Protein AF-A0A9D7YE24-F1 (afdb_monomer)

Secondary structure (DSSP, 8-state):
-HHHHHHHHHHTTSS-HHHHHHHHHHHH--SS-HHHHHHHH-HHHHHHHHHHHHHHH--GGG--SS-S--

Mean predicted aligned error: 3.87 Å

Sequence (70 aa):
MLVNEAAFAVMEGLATPEDIDKAMQLGVNYPKGLLAWADEIGIWRCDLILDGLRREYEQERYRPCVPSSR

Nearest PDB structures (foldseek):
  3mog-assembly1_C  TM=9.892E-01  e=9.575E-05  Escherichia coli K-12
  6acq-assembly1_F  TM=9.952E-01  e=2.564E-04  Clostridium acetobutylicum ATCC 824
  4kug-assembly2_C  TM=9.946E-01  e=4.337E-04  Clostridium butyricum E4 str. BoNT E BL5262
  3ctv-assembly1_A-2  TM=9.196E-01  e=6.867E-04  Archaeoglobus fulgidus DSM 4304
  2hdh-assembly1_B  TM=8.494E-01  e=3.788E-03  Homo sapiens

Solvent-accessible surface area (backbone atoms only — not comparable to full-atom values): 4023 Å² total; per-residue (Å²): 102,70,50,40,52,54,49,40,38,37,74,74,64,76,43,54,71,68,54,50,21,48,45,38,28,73,74,70,65,36,97,56,26,49,61,64,46,36,64,74,73,32,57,62,54,55,40,52,50,25,48,50,48,20,68,75,68,73,38,76,88,32,60,56,68,67,75,77,85,120

Radius of gyration: 12.31 Å; Cα contacts (8 Å, |Δi|>4): 65; chains: 1; bounding box: 30×25×29 Å

Structure (mmCIF, N/CA/C/O backbone):
data_AF-A0A9D7YE24-F1
#
_entry.id   AF-A0A9D7YE24-F1
#
loop_
_atom_site.group_PDB
_atom_site.id
_atom_site.type_symbol
_atom_site.label_atom_id
_atom_site.label_alt_id
_atom_site.label_comp_id
_atom_site.label_asym_id
_atom_site.label_entity_id
_atom_site.label_seq_id
_atom_site.pdbx_PDB_ins_code
_atom_site.Cartn_x
_atom_site.Cartn_y
_atom_site.Cartn_z
_atom_site.occupancy
_atom_site.B_iso_or_equiv
_atom_site.auth_seq_id
_atom_site.auth_comp_id
_atom_site.auth_asym_id
_atom_site.auth_atom_id
_atom_site.pdbx_PDB_model_num
ATOM 1 N N . MET A 1 1 ? 3.075 3.287 -6.156 1.00 85.12 1 MET A N 1
ATOM 2 C CA . MET A 1 1 ? 3.532 4.420 -5.321 1.00 85.12 1 MET A CA 1
ATOM 3 C C . MET A 1 1 ? 2.667 4.572 -4.075 1.00 85.12 1 MET A C 1
ATOM 5 O O . MET A 1 1 ? 3.187 4.319 -3.011 1.00 85.12 1 MET A O 1
ATOM 9 N N . LEU A 1 2 ? 1.362 4.863 -4.164 1.00 90.56 2 LEU A N 1
ATOM 10 C CA . LEU A 1 2 ? 0.520 5.065 -2.964 1.00 90.56 2 LEU A CA 1
ATOM 11 C C . LEU A 1 2 ? 0.490 3.870 -1.997 1.00 90.56 2 LEU A C 1
ATOM 13 O O . LEU A 1 2 ? 0.654 4.052 -0.801 1.00 90.56 2 LEU A O 1
ATOM 17 N N . VAL A 1 3 ? 0.363 2.649 -2.521 1.00 92.44 3 VAL A N 1
ATOM 18 C CA . VAL A 1 3 ? 0.471 1.412 -1.723 1.00 92.44 3 VAL A CA 1
ATOM 19 C C . VAL A 1 3 ? 1.817 1.307 -0.996 1.00 92.44 3 VAL A C 1
ATOM 21 O O . VAL A 1 3 ? 1.875 0.859 0.141 1.00 92.44 3 VAL A O 1
ATOM 24 N N . ASN A 1 4 ? 2.895 1.748 -1.645 1.00 92.06 4 ASN A N 1
ATOM 25 C CA . ASN A 1 4 ? 4.243 1.711 -1.085 1.00 92.06 4 ASN A CA 1
ATOM 26 C C . ASN A 1 4 ? 4.389 2.691 0.084 1.00 92.06 4 ASN A C 1
ATOM 28 O O . ASN A 1 4 ? 4.926 2.332 1.121 1.00 92.06 4 ASN A O 1
ATOM 32 N N . GLU A 1 5 ? 3.860 3.906 -0.073 1.00 92.75 5 GLU A N 1
ATOM 33 C CA . GLU A 1 5 ? 3.839 4.921 0.989 1.00 92.75 5 GLU A CA 1
ATOM 34 C C . GLU A 1 5 ? 2.956 4.494 2.165 1.00 92.75 5 GLU A C 1
ATOM 36 O O . GLU A 1 5 ? 3.331 4.661 3.321 1.00 92.75 5 GLU A O 1
ATOM 41 N N . ALA A 1 6 ? 1.803 3.881 1.880 1.00 93.00 6 ALA A N 1
ATOM 42 C CA . ALA A 1 6 ? 0.950 3.299 2.910 1.00 93.00 6 ALA A CA 1
ATOM 43 C C . ALA A 1 6 ? 1.704 2.227 3.716 1.00 93.00 6 ALA A C 1
ATOM 45 O O . ALA A 1 6 ? 1.656 2.243 4.942 1.00 93.00 6 ALA A O 1
ATOM 46 N N . ALA A 1 7 ? 2.450 1.343 3.045 1.00 92.00 7 ALA A N 1
ATOM 47 C CA . ALA A 1 7 ? 3.273 0.335 3.709 1.00 92.00 7 ALA A CA 1
ATOM 48 C C . ALA A 1 7 ? 4.385 0.959 4.576 1.00 92.00 7 ALA A C 1
ATOM 50 O O . ALA A 1 7 ? 4.592 0.510 5.704 1.00 92.00 7 ALA A O 1
ATOM 51 N N . PHE A 1 8 ? 5.047 2.022 4.101 1.00 92.50 8 PHE A N 1
ATOM 52 C CA . PHE A 1 8 ? 6.039 2.763 4.890 1.00 92.50 8 PHE A CA 1
ATOM 53 C C . PHE A 1 8 ? 5.427 3.362 6.156 1.00 92.50 8 PHE A C 1
ATOM 55 O O . PHE A 1 8 ? 5.977 3.184 7.240 1.00 92.50 8 PHE A O 1
ATOM 62 N N . ALA A 1 9 ? 4.262 4.002 6.043 1.00 93.56 9 ALA A N 1
ATOM 63 C CA . ALA A 1 9 ? 3.586 4.603 7.187 1.00 93.56 9 ALA A CA 1
ATOM 64 C C . ALA A 1 9 ? 3.199 3.570 8.261 1.00 93.56 9 ALA A C 1
ATOM 66 O O . ALA A 1 9 ? 3.317 3.858 9.453 1.00 93.56 9 ALA A O 1
AT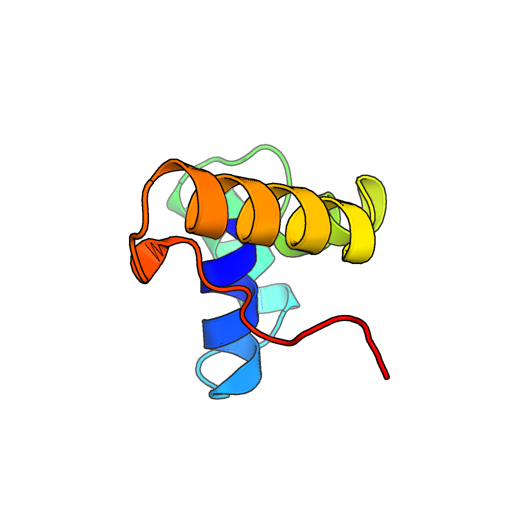OM 67 N N . VAL A 1 10 ? 2.801 2.354 7.864 1.00 93.06 10 VAL A N 1
ATOM 68 C CA . VAL A 1 10 ? 2.592 1.244 8.813 1.00 93.06 10 VAL A CA 1
ATOM 69 C C . VAL A 1 10 ? 3.912 0.806 9.442 1.00 93.06 10 VAL A C 1
ATOM 71 O O . VAL A 1 10 ? 3.988 0.644 10.658 1.00 93.06 10 VAL A O 1
ATOM 74 N N . MET A 1 11 ? 4.956 0.606 8.632 1.00 91.44 11 MET A N 1
ATOM 75 C CA . MET A 1 11 ? 6.259 0.119 9.097 1.00 91.44 11 MET A CA 1
ATOM 76 C C . MET A 1 11 ? 6.911 1.072 10.107 1.00 91.44 11 MET A C 1
ATOM 78 O O . MET A 1 11 ? 7.509 0.622 11.082 1.00 91.44 11 MET A O 1
ATOM 82 N N . GLU A 1 12 ? 6.778 2.380 9.897 1.00 94.12 12 GLU A N 1
ATOM 83 C CA . GLU A 1 12 ? 7.262 3.412 10.819 1.00 94.12 12 GLU A CA 1
ATOM 84 C C . GLU A 1 12 ? 6.357 3.588 12.052 1.00 94.12 12 GLU A C 1
ATOM 86 O O . GLU A 1 12 ? 6.683 4.356 12.957 1.00 94.12 12 GLU A O 1
ATOM 91 N N . GLY A 1 13 ? 5.233 2.866 12.115 1.00 93.25 13 GLY A N 1
ATOM 92 C CA . GLY A 1 13 ? 4.282 2.924 13.221 1.00 93.25 13 GLY A CA 1
ATOM 93 C C . GLY A 1 13 ? 3.481 4.225 13.277 1.00 93.25 13 GLY A C 1
ATOM 94 O O . GLY A 1 13 ? 2.979 4.578 14.343 1.00 93.25 13 GLY A O 1
ATOM 95 N N . LEU A 1 14 ? 3.359 4.949 12.158 1.00 95.25 14 LEU A N 1
ATOM 96 C CA . LEU A 1 14 ? 2.622 6.217 12.094 1.00 95.25 14 LEU A CA 1
ATOM 97 C C . LEU A 1 14 ? 1.109 6.011 12.220 1.00 95.25 14 LEU A C 1
ATOM 99 O O . LEU A 1 14 ? 0.412 6.864 12.769 1.00 95.25 14 LEU A O 1
ATOM 103 N N . ALA A 1 15 ? 0.601 4.895 11.699 1.00 94.44 15 ALA A N 1
ATOM 104 C CA . ALA A 1 15 ? -0.805 4.518 11.756 1.00 94.44 15 ALA A CA 1
ATOM 105 C C . ALA A 1 15 ? -0.967 2.999 11.610 1.00 94.44 15 ALA A C 1
ATOM 107 O O . ALA A 1 15 ? -0.086 2.313 11.088 1.00 94.44 15 ALA A O 1
ATOM 108 N N . THR A 1 16 ? -2.110 2.473 12.052 1.00 95.94 16 THR A N 1
ATOM 109 C CA . THR A 1 16 ? -2.468 1.072 11.797 1.00 95.94 16 THR A CA 1
ATOM 110 C C . THR A 1 16 ? -2.874 0.875 10.329 1.00 95.94 16 THR A C 1
ATOM 112 O O . THR A 1 16 ? -3.337 1.831 9.693 1.00 95.94 16 THR A O 1
ATOM 115 N N . PRO A 1 17 ? -2.738 -0.343 9.766 1.00 95.00 17 PRO A N 1
ATOM 116 C CA . PRO A 1 17 ? -3.228 -0.647 8.421 1.00 95.00 17 PRO A CA 1
ATOM 117 C C . PRO A 1 17 ? -4.692 -0.238 8.210 1.00 95.00 17 PRO A C 1
ATOM 119 O O . PRO A 1 17 ? -5.045 0.358 7.191 1.00 95.00 17 PRO A O 1
ATOM 122 N N . GLU A 1 18 ? -5.537 -0.499 9.207 1.00 96.38 18 GLU A N 1
ATOM 123 C CA . GLU A 1 18 ? -6.963 -0.193 9.176 1.00 96.38 18 GLU A CA 1
ATOM 124 C C . GLU A 1 18 ? -7.231 1.314 9.163 1.00 96.38 18 GLU A C 1
ATOM 126 O O . GLU A 1 18 ? -8.147 1.772 8.473 1.00 96.38 18 GLU A O 1
ATOM 131 N N . ASP A 1 19 ? -6.452 2.093 9.916 1.00 97.19 19 ASP A N 1
ATOM 132 C CA . ASP A 1 19 ? -6.590 3.549 9.954 1.00 97.19 19 ASP A CA 1
ATOM 133 C C . ASP A 1 19 ? -6.160 4.183 8.634 1.00 97.19 19 ASP A C 1
ATOM 135 O O . ASP A 1 19 ? -6.840 5.088 8.150 1.00 97.19 19 ASP A O 1
ATOM 139 N N . ILE A 1 20 ? -5.092 3.679 8.006 1.00 96.44 20 ILE A N 1
ATOM 140 C CA . ILE A 1 20 ? -4.671 4.139 6.676 1.00 96.44 20 ILE A CA 1
ATOM 141 C C . ILE A 1 20 ? -5.762 3.852 5.648 1.00 96.44 20 ILE A C 1
ATOM 143 O O . ILE A 1 20 ? -6.170 4.746 4.906 1.00 96.44 20 ILE A O 1
ATOM 147 N N . ASP A 1 21 ? -6.285 2.630 5.621 1.00 96.62 21 ASP A N 1
ATOM 148 C CA . ASP A 1 21 ? -7.312 2.253 4.655 1.00 96.62 21 ASP A CA 1
ATOM 149 C C . ASP A 1 21 ? -8.603 3.060 4.830 1.00 96.62 21 ASP A C 1
ATOM 151 O O . ASP A 1 21 ? -9.210 3.469 3.833 1.00 96.62 21 ASP A O 1
ATOM 155 N N . LYS A 1 22 ? -9.003 3.352 6.073 1.00 97.06 22 LYS A N 1
ATOM 156 C CA . LYS A 1 22 ? -10.130 4.251 6.364 1.00 97.06 22 LYS A CA 1
ATOM 157 C C . LYS A 1 22 ? -9.829 5.692 5.977 1.00 97.06 22 LYS A C 1
ATOM 159 O O . LYS A 1 22 ? -10.693 6.339 5.392 1.00 97.06 22 LYS A O 1
ATOM 164 N N . ALA A 1 23 ? -8.634 6.199 6.273 1.00 96.31 23 ALA A N 1
ATOM 165 C CA . ALA A 1 23 ? -8.237 7.557 5.917 1.00 96.31 23 ALA A CA 1
ATOM 166 C C . ALA A 1 23 ? -8.276 7.767 4.399 1.00 96.31 23 ALA A C 1
ATOM 168 O O . ALA A 1 23 ? -8.759 8.795 3.934 1.00 96.31 23 ALA A O 1
ATOM 169 N N . MET A 1 24 ? -7.855 6.775 3.615 1.00 96.75 24 MET A N 1
ATOM 170 C CA . MET A 1 24 ? -7.898 6.861 2.155 1.00 96.75 24 MET A CA 1
ATOM 171 C C . MET A 1 24 ? -9.329 6.781 1.608 1.00 96.75 24 MET A C 1
ATOM 173 O O . MET A 1 24 ? -9.687 7.524 0.692 1.00 96.75 24 MET A O 1
ATOM 177 N N . GLN A 1 25 ? -10.179 5.941 2.198 1.00 96.44 25 GLN A N 1
ATOM 178 C CA . GLN A 1 25 ? -11.586 5.849 1.801 1.00 96.44 25 GLN A CA 1
ATOM 179 C C . GLN A 1 25 ? -12.383 7.102 2.170 1.00 96.44 25 GLN A C 1
ATOM 181 O O . GLN A 1 25 ? -13.113 7.635 1.345 1.00 96.44 25 GLN A O 1
ATOM 186 N N . LEU A 1 26 ? -12.237 7.601 3.396 1.00 96.75 26 LEU A N 1
ATOM 187 C CA . LEU A 1 26 ? -13.049 8.704 3.912 1.00 96.75 26 LEU A CA 1
ATOM 188 C C . LEU A 1 26 ? -12.452 10.078 3.599 1.00 96.75 26 LEU A C 1
ATOM 190 O O . LEU A 1 26 ? -13.190 11.025 3.347 1.00 96.75 26 LEU A O 1
ATOM 194 N N . GLY A 1 27 ? -11.126 10.200 3.623 1.00 96.69 27 GLY A N 1
ATOM 195 C CA . GLY A 1 27 ? -10.428 11.471 3.439 1.00 96.69 27 GLY A CA 1
ATOM 196 C C . GLY A 1 27 ? -10.281 11.877 1.977 1.00 96.69 27 GLY A C 1
ATOM 197 O O . GLY A 1 27 ? -10.366 13.061 1.662 1.00 96.69 27 GLY A O 1
ATOM 198 N N . VAL A 1 28 ? -10.081 10.911 1.075 1.00 95.38 28 VAL A N 1
ATOM 199 C CA . VAL A 1 28 ? -9.872 11.175 -0.363 1.00 95.38 28 VAL A CA 1
ATOM 200 C C . VAL A 1 28 ? -10.755 10.324 -1.280 1.00 95.38 28 VAL A C 1
ATOM 202 O O . VAL A 1 28 ? -10.512 10.254 -2.482 1.00 95.38 28 VAL A O 1
ATOM 205 N N . ASN A 1 29 ? -11.817 9.727 -0.730 1.00 96.44 29 ASN A N 1
ATOM 206 C CA . 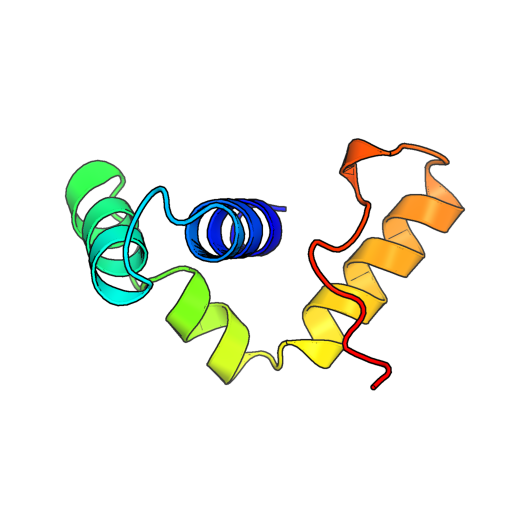ASN A 1 29 ? -12.877 9.039 -1.472 1.00 96.44 29 ASN A CA 1
ATOM 207 C C . ASN A 1 29 ? -12.390 7.882 -2.361 1.00 96.44 29 ASN A C 1
ATOM 209 O 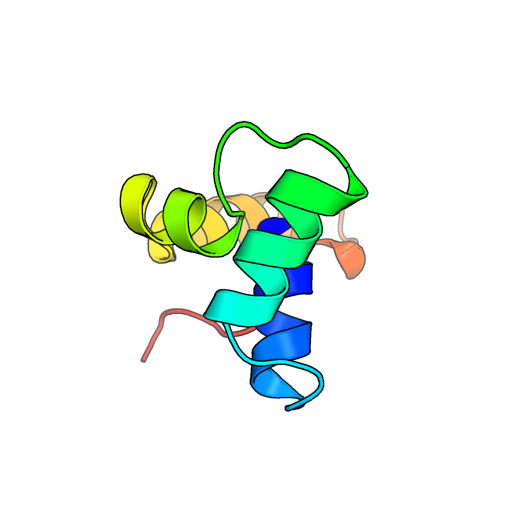O . ASN A 1 29 ? -12.924 7.646 -3.448 1.00 96.44 29 ASN A O 1
ATOM 213 N N . TYR A 1 30 ? -11.361 7.156 -1.919 1.00 95.06 30 TYR A N 1
ATOM 214 C CA . TYR A 1 30 ? -10.973 5.923 -2.594 1.00 95.06 30 TYR A CA 1
ATOM 215 C C . TYR A 1 30 ? -12.060 4.861 -2.369 1.00 95.06 30 TYR A C 1
ATOM 217 O O . TYR A 1 30 ? -12.546 4.712 -1.250 1.00 95.06 30 TYR A O 1
ATOM 225 N N . PRO A 1 31 ? -12.445 4.079 -3.392 1.00 94.94 31 PRO A N 1
ATOM 226 C CA . PRO A 1 31 ? -13.507 3.078 -3.254 1.00 94.94 31 PRO A CA 1
ATOM 227 C C . PRO A 1 31 ? -13.087 1.867 -2.403 1.00 94.94 31 PRO A C 1
ATOM 229 O O . PRO A 1 31 ? -13.930 1.059 -2.022 1.00 94.94 31 PRO A O 1
ATOM 232 N N . LYS A 1 32 ? -11.787 1.719 -2.126 1.00 94.00 32 LYS A N 1
ATOM 233 C CA . LYS A 1 32 ? -11.213 0.719 -1.226 1.00 94.00 32 LYS A CA 1
ATOM 234 C C . LYS A 1 32 ? -9.931 1.278 -0.606 1.00 94.00 32 LYS A C 1
ATOM 236 O O . LYS A 1 32 ? -9.298 2.167 -1.172 1.00 94.00 32 LYS A O 1
ATOM 241 N N . GLY A 1 33 ? -9.554 0.739 0.547 1.00 94.81 33 GLY A N 1
ATOM 242 C CA . GLY A 1 33 ? -8.254 0.968 1.161 1.00 94.81 33 GLY A CA 1
ATOM 243 C C . GLY A 1 33 ? -7.085 0.574 0.254 1.00 94.81 33 GLY A C 1
ATOM 244 O O . GLY A 1 33 ? -7.206 -0.317 -0.591 1.00 94.81 33 GLY A O 1
ATOM 245 N N . LEU A 1 34 ? -5.954 1.256 0.423 1.00 94.19 34 LEU A N 1
ATOM 246 C CA . LEU A 1 34 ? -4.752 1.014 -0.371 1.00 94.19 34 LEU A CA 1
ATOM 247 C C . LEU A 1 34 ? -4.116 -0.336 -0.038 1.00 94.19 34 LEU A C 1
ATOM 249 O O . LEU A 1 34 ? -3.674 -1.033 -0.949 1.00 94.19 34 LEU A O 1
ATOM 253 N N . LEU A 1 35 ? -4.068 -0.702 1.243 1.00 94.12 35 LEU A N 1
ATOM 254 C CA . LEU A 1 35 ? -3.469 -1.954 1.697 1.00 94.12 35 LEU A CA 1
ATOM 255 C C . LEU A 1 35 ? -4.377 -3.130 1.336 1.00 94.12 35 LEU A C 1
ATOM 257 O O . LEU A 1 35 ? -3.905 -4.101 0.752 1.00 94.12 35 LEU A O 1
ATOM 261 N N . ALA A 1 36 ? -5.693 -2.976 1.499 1.00 94.50 36 ALA A N 1
ATOM 262 C CA . ALA A 1 36 ? -6.664 -3.944 0.992 1.00 94.50 36 ALA A CA 1
ATOM 263 C C . ALA A 1 36 ? -6.559 -4.181 -0.532 1.00 94.50 36 ALA A C 1
ATOM 265 O O . ALA A 1 36 ? -6.748 -5.302 -1.006 1.00 94.50 36 ALA A O 1
ATOM 266 N N . TRP A 1 37 ? -6.255 -3.150 -1.329 1.00 94.06 37 TRP A N 1
ATOM 267 C CA . TRP A 1 37 ? -5.954 -3.337 -2.753 1.00 94.06 37 TRP A CA 1
ATOM 268 C C . TRP A 1 37 ? -4.626 -4.050 -2.996 1.00 94.06 37 TRP A C 1
ATOM 270 O O . TRP A 1 37 ? -4.528 -4.845 -3.931 1.00 94.06 37 TRP A O 1
ATOM 280 N N . ALA A 1 38 ? -3.606 -3.771 -2.187 1.00 92.00 38 ALA A N 1
ATOM 281 C CA . ALA A 1 38 ? -2.316 -4.441 -2.283 1.00 92.00 38 ALA A CA 1
ATOM 282 C C . ALA A 1 38 ? -2.445 -5.949 -2.038 1.00 92.00 38 ALA A C 1
ATOM 284 O O . ALA A 1 38 ? -1.848 -6.733 -2.775 1.00 92.00 38 ALA A O 1
ATOM 285 N N . ASP A 1 39 ? -3.269 -6.344 -1.068 1.00 92.44 39 ASP A N 1
ATOM 286 C CA . ASP A 1 39 ? -3.557 -7.746 -0.760 1.00 92.44 39 ASP A CA 1
ATOM 287 C C . ASP A 1 39 ? -4.285 -8.453 -1.912 1.00 92.44 39 ASP A C 1
ATOM 289 O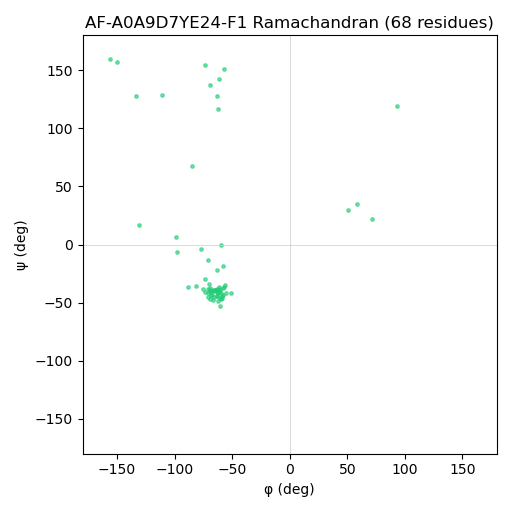 O . ASP A 1 39 ? -3.970 -9.596 -2.241 1.00 92.44 39 ASP A O 1
ATOM 293 N N . GLU A 1 40 ? -5.214 -7.765 -2.583 1.00 94.06 40 GLU A N 1
ATOM 294 C CA . GLU A 1 40 ? -5.944 -8.302 -3.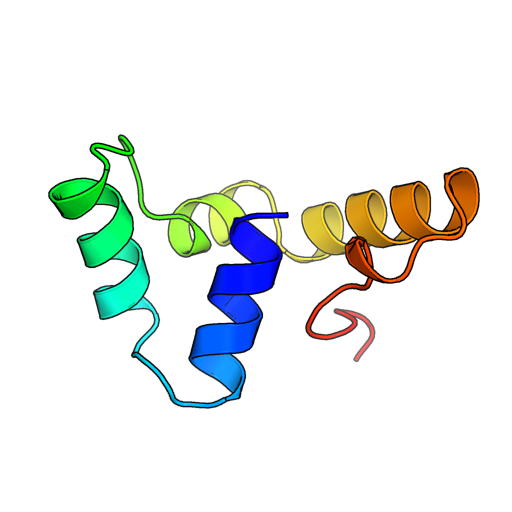740 1.00 94.06 40 GLU A CA 1
ATOM 295 C C . GLU A 1 40 ? -5.058 -8.445 -4.989 1.00 94.06 40 GLU A C 1
ATOM 297 O O . GLU A 1 40 ? -5.134 -9.442 -5.708 1.00 94.06 40 GLU A O 1
ATOM 302 N N . ILE A 1 41 ? -4.206 -7.453 -5.258 1.00 91.62 41 ILE A N 1
ATOM 303 C CA . ILE A 1 41 ? -3.276 -7.462 -6.399 1.00 91.62 41 ILE A CA 1
ATOM 304 C C . ILE A 1 41 ? -2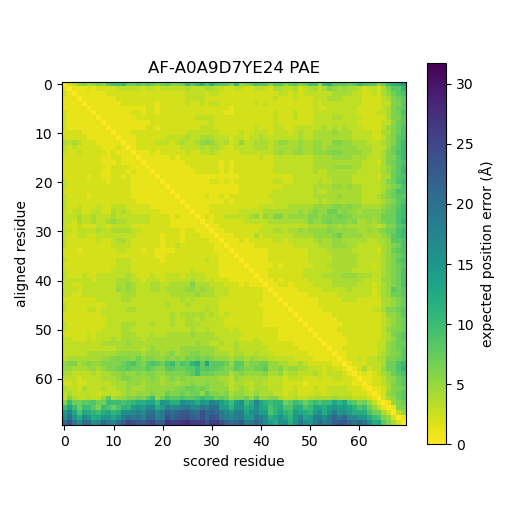.110 -8.434 -6.154 1.00 91.62 41 ILE A C 1
ATOM 306 O O . ILE A 1 41 ? -1.555 -9.001 -7.104 1.00 91.62 41 ILE A O 1
ATOM 310 N N . GLY A 1 42 ? -1.748 -8.621 -4.886 1.00 90.69 42 GLY A N 1
ATOM 311 C CA . GLY A 1 42 ? -0.566 -9.326 -4.422 1.00 90.69 42 GLY A CA 1
ATOM 312 C C . GLY A 1 42 ? 0.603 -8.369 -4.190 1.00 90.69 42 GLY A C 1
ATOM 313 O O . GLY A 1 42 ? 1.116 -7.749 -5.126 1.00 90.69 42 GLY A O 1
ATOM 314 N N . ILE A 1 43 ? 1.086 -8.312 -2.946 1.00 89.12 43 ILE A N 1
ATOM 315 C CA . ILE A 1 43 ? 2.206 -7.453 -2.522 1.00 89.12 43 ILE A CA 1
ATOM 316 C C . ILE A 1 43 ? 3.463 -7.707 -3.369 1.00 89.12 43 ILE A C 1
ATOM 318 O O . ILE A 1 43 ? 4.087 -6.764 -3.849 1.00 89.12 43 ILE A O 1
ATOM 322 N N . TRP A 1 44 ? 3.773 -8.974 -3.666 1.00 89.31 44 TRP A N 1
ATOM 323 C CA . TRP A 1 44 ? 4.911 -9.349 -4.519 1.00 89.31 44 TRP A CA 1
ATOM 324 C C . TRP A 1 44 ? 4.858 -8.692 -5.907 1.00 89.31 44 TRP A C 1
ATOM 326 O O . TRP A 1 44 ? 5.884 -8.338 -6.488 1.00 89.31 44 TRP A O 1
ATOM 336 N N . ARG A 1 45 ? 3.650 -8.521 -6.458 1.00 91.88 45 ARG A N 1
ATOM 337 C CA . ARG A 1 45 ? 3.448 -7.933 -7.780 1.00 91.88 45 ARG A CA 1
ATOM 338 C C . ARG A 1 45 ? 3.658 -6.426 -7.729 1.00 91.88 45 ARG A C 1
ATOM 340 O O . ARG A 1 45 ? 4.250 -5.871 -8.653 1.00 91.88 45 ARG A O 1
ATOM 347 N N . CYS A 1 46 ? 3.212 -5.780 -6.653 1.00 92.00 46 CYS A N 1
ATOM 348 C CA . CYS A 1 46 ? 3.498 -4.373 -6.387 1.00 92.00 46 CYS A CA 1
ATOM 349 C C . CYS A 1 46 ? 5.012 -4.128 -6.309 1.00 92.00 46 CYS A C 1
ATOM 351 O O . CYS A 1 46 ? 5.508 -3.219 -6.976 1.00 92.00 46 CYS A O 1
ATOM 353 N N . ASP A 1 47 ? 5.745 -4.977 -5.587 1.00 90.44 47 ASP A N 1
ATOM 354 C CA . ASP A 1 47 ? 7.205 -4.892 -5.470 1.00 90.44 47 ASP A CA 1
ATOM 355 C C . ASP A 1 47 ? 7.914 -5.093 -6.807 1.00 90.44 47 ASP A C 1
ATOM 357 O O . ASP A 1 47 ? 8.805 -4.320 -7.152 1.00 90.44 47 ASP A O 1
ATOM 361 N N . LEU A 1 48 ? 7.496 -6.092 -7.591 1.00 92.00 48 LEU A N 1
ATOM 362 C CA . LEU A 1 48 ? 8.075 -6.359 -8.907 1.00 92.00 48 LEU A CA 1
ATOM 363 C C . LEU A 1 48 ? 7.919 -5.156 -9.848 1.00 92.00 48 LEU A C 1
ATOM 365 O O . LEU A 1 48 ? 8.854 -4.799 -10.565 1.00 92.00 48 LEU A O 1
ATOM 369 N N . ILE A 1 49 ? 6.747 -4.513 -9.832 1.00 92.81 49 ILE A N 1
ATOM 370 C CA . ILE A 1 49 ? 6.485 -3.312 -10.634 1.00 92.81 49 ILE A CA 1
ATOM 371 C C . ILE A 1 49 ? 7.360 -2.149 -10.153 1.00 92.81 49 ILE A C 1
ATOM 373 O O . ILE A 1 49 ? 7.961 -1.459 -10.973 1.00 92.81 49 ILE A O 1
ATOM 377 N N . LEU A 1 50 ? 7.448 -1.931 -8.839 1.00 92.44 50 LEU A N 1
ATOM 378 C CA . LEU A 1 50 ? 8.253 -0.860 -8.248 1.00 92.44 50 LEU A CA 1
ATOM 379 C C . LEU A 1 50 ? 9.749 -1.031 -8.539 1.00 92.44 50 LEU A C 1
ATOM 381 O O . LEU A 1 50 ? 10.394 -0.077 -8.966 1.00 92.44 50 LEU A O 1
ATOM 385 N N . ASP A 1 51 ? 10.290 -2.244 -8.403 1.00 91.62 51 ASP A N 1
ATOM 386 C CA . ASP A 1 51 ? 11.690 -2.530 -8.728 1.00 91.62 51 ASP A CA 1
ATOM 387 C C . ASP A 1 51 ? 11.969 -2.357 -10.230 1.00 91.62 51 ASP A C 1
ATOM 389 O O . ASP A 1 51 ? 12.993 -1.784 -10.600 1.00 91.62 51 ASP A O 1
ATOM 393 N N . GLY A 1 52 ? 11.033 -2.761 -11.098 1.00 93.06 52 GLY A N 1
ATOM 394 C CA . GLY A 1 52 ? 11.108 -2.500 -12.538 1.00 93.06 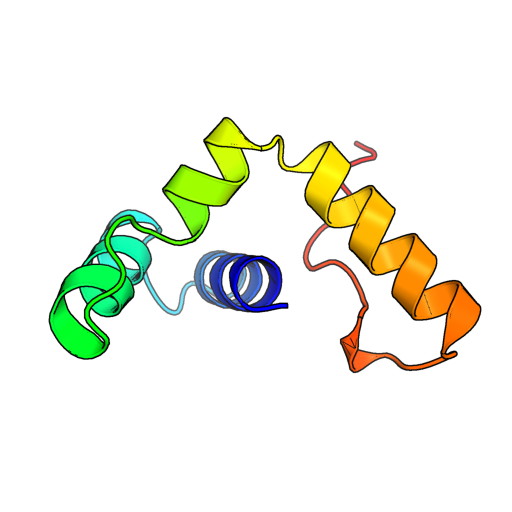52 GLY A CA 1
ATOM 395 C C . GLY A 1 52 ? 11.149 -1.003 -12.862 1.00 93.06 52 GLY A C 1
ATOM 396 O O . GLY A 1 52 ? 12.023 -0.559 -13.603 1.00 93.06 52 GLY A O 1
ATOM 397 N N . LEU A 1 53 ? 10.268 -0.208 -12.247 1.00 93.38 53 LEU A N 1
ATOM 398 C CA . LEU A 1 53 ? 10.259 1.252 -12.399 1.00 93.38 53 LEU A CA 1
ATOM 399 C C . LEU A 1 53 ? 11.536 1.898 -11.847 1.00 93.38 53 LEU A C 1
ATOM 401 O O . LEU A 1 53 ? 12.064 2.822 -12.461 1.00 93.38 53 LEU A O 1
ATOM 405 N N . ARG A 1 54 ? 12.066 1.414 -10.718 1.00 92.12 54 ARG A N 1
ATOM 406 C CA . ARG A 1 54 ? 13.335 1.910 -10.169 1.00 92.12 54 ARG A CA 1
ATOM 407 C C . ARG A 1 54 ? 14.491 1.650 -11.130 1.00 92.12 54 ARG A C 1
ATOM 409 O O . ARG A 1 54 ? 15.331 2.525 -11.285 1.00 92.12 54 ARG A O 1
ATOM 416 N N . ARG A 1 55 ? 14.544 0.472 -11.759 1.00 91.62 55 ARG A N 1
ATOM 417 C CA . ARG A 1 55 ? 15.590 0.124 -12.736 1.00 91.62 55 ARG A CA 1
ATOM 418 C C . ARG A 1 55 ? 15.485 0.947 -14.017 1.00 91.62 55 ARG A C 1
ATOM 420 O O . ARG A 1 55 ? 16.511 1.362 -14.528 1.00 91.62 55 ARG A O 1
ATOM 427 N N . GLU A 1 56 ? 14.270 1.186 -14.502 1.00 95.00 56 GLU A N 1
ATOM 428 C CA . GLU A 1 56 ? 14.040 1.942 -15.739 1.00 95.00 56 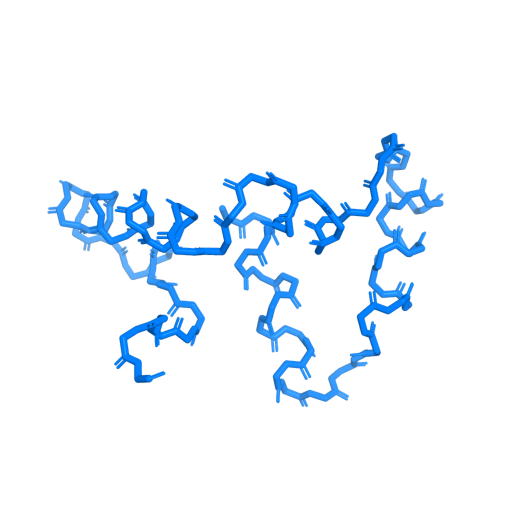GLU A CA 1
ATOM 429 C C . GLU A 1 56 ? 14.344 3.435 -15.572 1.00 95.00 56 GLU A C 1
ATOM 431 O O . GLU A 1 56 ? 14.987 4.050 -16.416 1.00 95.00 56 GLU A O 1
ATOM 436 N N . TYR A 1 57 ? 13.872 4.032 -14.476 1.00 92.69 57 TYR A N 1
ATOM 437 C CA . TYR A 1 57 ? 13.965 5.477 -14.265 1.00 92.69 57 TYR A CA 1
ATOM 438 C C . TYR A 1 57 ? 15.139 5.897 -13.378 1.00 92.69 57 TYR A C 1
ATOM 440 O O . TYR A 1 57 ? 15.335 7.095 -13.195 1.00 92.69 57 TYR A O 1
ATOM 448 N N . GLU A 1 58 ? 15.862 4.941 -12.785 1.00 90.31 58 GLU A N 1
ATOM 449 C CA . GLU A 1 58 ? 16.974 5.152 -11.840 1.00 90.31 58 GLU A CA 1
ATOM 450 C C . GLU A 1 58 ? 16.634 6.113 -10.686 1.00 90.31 58 GLU A C 1
ATOM 452 O O . GLU A 1 58 ? 17.483 6.819 -10.144 1.00 90.31 58 GLU A O 1
ATOM 457 N N . GLN A 1 59 ? 15.360 6.152 -10.290 1.00 88.19 59 GLN A N 1
ATOM 458 C CA . GLN A 1 59 ? 14.861 7.062 -9.265 1.00 88.19 59 GLN A CA 1
ATOM 459 C C . GLN A 1 59 ? 14.473 6.320 -7.992 1.00 88.19 59 GLN A C 1
ATOM 461 O O . GLN A 1 59 ? 13.626 5.424 -7.999 1.00 88.19 59 GLN A O 1
ATOM 466 N N . GLU A 1 60 ? 15.005 6.797 -6.869 1.00 85.31 60 GLU A N 1
ATOM 467 C CA . GLU A 1 60 ? 14.776 6.223 -5.540 1.00 85.31 60 GLU A CA 1
ATOM 468 C C . GLU A 1 60 ? 13.307 6.288 -5.090 1.00 85.31 60 GLU A C 1
ATOM 470 O O . GLU A 1 60 ? 12.861 5.458 -4.306 1.00 85.31 60 GLU A O 1
ATOM 475 N N . ARG A 1 61 ? 12.501 7.198 -5.657 1.00 87.19 61 ARG A N 1
ATOM 476 C CA . ARG A 1 61 ? 11.052 7.301 -5.382 1.00 87.19 61 ARG A CA 1
ATOM 477 C C . ARG A 1 61 ? 10.256 6.024 -5.689 1.00 87.19 61 ARG A C 1
ATOM 479 O O . ARG A 1 61 ? 9.105 5.908 -5.278 1.00 87.19 61 ARG A O 1
ATOM 486 N N . TYR A 1 62 ? 10.819 5.116 -6.487 1.00 89.00 62 TYR A N 1
ATOM 487 C CA . TYR A 1 62 ? 10.203 3.833 -6.829 1.00 89.00 62 TYR A CA 1
ATOM 488 C C . TYR A 1 62 ? 10.745 2.680 -5.985 1.00 89.00 62 TYR A C 1
ATOM 490 O O . TYR A 1 62 ? 10.407 1.530 -6.245 1.00 89.00 62 TYR A O 1
ATOM 498 N N . ARG A 1 63 ? 11.582 2.948 -4.981 1.00 87.75 63 ARG A N 1
ATOM 499 C CA . ARG A 1 63 ? 12.097 1.903 -4.105 1.00 87.75 63 ARG A CA 1
ATOM 500 C C . ARG A 1 63 ? 10.953 1.242 -3.314 1.00 87.75 63 ARG A C 1
ATOM 502 O O . ARG A 1 63 ? 10.214 1.951 -2.631 1.00 87.75 63 ARG A O 1
ATOM 509 N N . PRO A 1 64 ? 10.841 -0.098 -3.337 1.00 87.50 64 PRO A N 1
ATOM 510 C CA . PRO A 1 64 ? 9.892 -0.826 -2.497 1.00 87.50 64 PRO A CA 1
ATOM 511 C C . PRO A 1 64 ? 10.152 -0.622 -0.996 1.00 87.50 64 PRO A C 1
ATOM 513 O O . PRO A 1 64 ? 11.310 -0.585 -0.569 1.00 87.50 64 PRO A O 1
ATOM 516 N N . CYS A 1 65 ? 9.081 -0.533 -0.205 1.00 83.44 65 CYS A N 1
ATOM 517 C CA . CYS A 1 65 ? 9.120 -0.352 1.246 1.00 83.44 65 CYS A CA 1
ATOM 518 C C . CYS A 1 65 ? 9.839 -1.498 1.952 1.00 83.44 65 CYS A C 1
ATOM 520 O O . CYS A 1 65 ? 10.789 -1.281 2.704 1.00 83.44 65 CYS A O 1
ATOM 522 N N . VAL A 1 66 ? 9.414 -2.727 1.670 1.00 72.44 66 VAL A N 1
ATOM 523 C CA . VAL A 1 66 ? 10.050 -3.946 2.160 1.00 72.44 66 VAL A CA 1
ATOM 524 C C . VAL A 1 66 ? 10.189 -4.880 0.967 1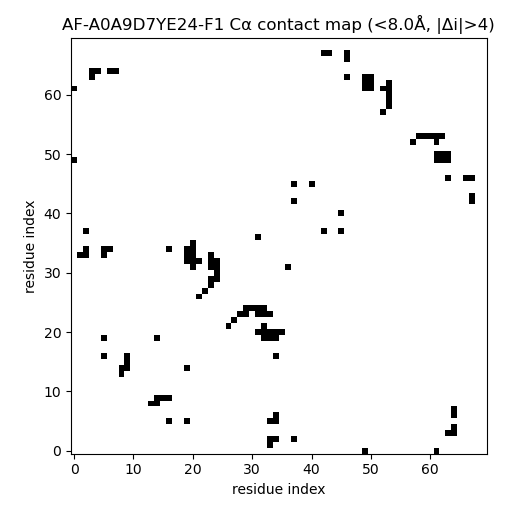.00 72.44 66 VAL A C 1
ATOM 526 O O . VAL A 1 66 ? 9.198 -5.115 0.287 1.00 72.44 66 VAL A O 1
ATOM 529 N N . PRO A 1 67 ? 11.379 -5.427 0.680 1.00 61.12 67 PRO A N 1
ATOM 530 C CA . PRO A 1 67 ? 11.497 -6.474 -0.320 1.00 61.12 67 PRO A CA 1
ATOM 531 C C . PRO A 1 67 ? 10.692 -7.694 0.143 1.00 61.12 67 PRO A C 1
ATOM 533 O O . PRO A 1 67 ? 11.056 -8.312 1.142 1.00 61.12 67 PRO A O 1
ATOM 536 N N . SER A 1 68 ? 9.654 -8.088 -0.596 1.00 58.28 68 SER A N 1
ATOM 537 C CA . SER A 1 68 ? 8.929 -9.360 -0.396 1.00 58.28 68 SER A CA 1
ATOM 538 C C . SER A 1 68 ? 9.804 -10.619 -0.530 1.00 58.28 68 SER A C 1
ATOM 540 O O . SER A 1 68 ? 9.329 -11.736 -0.340 1.00 58.28 68 SER A O 1
ATOM 542 N N . SER A 1 69 ? 11.099 -10.469 -0.818 1.00 48.94 69 SER A N 1
ATOM 543 C CA . SER A 1 69 ? 12.096 -11.535 -0.802 1.00 48.94 69 SER A CA 1
ATOM 544 C C . SER A 1 69 ? 12.671 -11.776 0.604 1.00 48.94 69 SER A C 1
ATOM 546 O O . SER A 1 69 ? 13.854 -11.505 0.829 1.00 48.94 69 SER A O 1
ATOM 548 N N . ARG A 1 70 ? 11.849 -12.282 1.534 1.00 42.31 70 ARG A N 1
ATOM 549 C CA . ARG A 1 70 ? 12.251 -13.145 2.663 1.00 42.31 70 ARG A CA 1
ATOM 550 C C . ARG A 1 70 ? 11.102 -14.048 3.083 1.00 42.31 70 ARG A C 1
ATOM 552 O O . ARG A 1 70 ? 10.007 -13.507 3.334 1.00 42.31 70 ARG A O 1
#

Foldseek 3Di:
DLLQVLVLCVVVVVDPQVVQQCCCCPVVNDPTGSPVVCVVVDVQVLQVVLVVCCVVVVDPVSHGNDNPPD

pLDDT: mean 90.18, std 10.15, range [42.31, 97.19]